Protein AF-K1U6W0-F1 (afdb_monomer)

Structure (mmCIF, N/CA/C/O backbone):
data_AF-K1U6W0-F1
#
_entry.id   AF-K1U6W0-F1
#
loop_
_atom_site.group_PDB
_atom_site.id
_atom_site.type_symbol
_atom_site.label_atom_id
_atom_site.label_alt_id
_atom_site.label_comp_id
_atom_site.label_asym_id
_atom_site.label_entity_id
_atom_site.label_seq_id
_atom_site.pdbx_PDB_ins_code
_atom_site.Cartn_x
_atom_site.Cartn_y
_atom_site.Cartn_z
_atom_site.occupancy
_atom_site.B_iso_or_equiv
_atom_site.auth_seq_id
_atom_site.auth_comp_id
_atom_site.auth_asym_id
_atom_site.auth_atom_id
_atom_site.pdbx_PDB_model_num
ATOM 1 N N . MET A 1 1 ? -50.911 30.539 88.520 1.00 50.88 1 MET A N 1
ATOM 2 C CA . MET A 1 1 ? -49.963 29.409 88.614 1.00 50.88 1 MET A CA 1
ATOM 3 C C . MET A 1 1 ? -50.332 28.354 87.576 1.00 50.88 1 MET A C 1
ATOM 5 O O . MET A 1 1 ? -50.967 27.383 87.944 1.00 50.88 1 MET A O 1
ATOM 9 N N . LEU A 1 2 ? -50.017 28.596 86.296 1.00 39.28 2 LEU A N 1
ATOM 10 C CA . LEU A 1 2 ? -49.644 27.580 85.294 1.00 39.28 2 LEU A CA 1
ATOM 11 C C . LEU A 1 2 ? -49.322 28.304 83.971 1.00 39.28 2 LEU A C 1
ATOM 13 O O . LEU A 1 2 ? -50.103 28.327 83.028 1.00 39.28 2 LEU A O 1
ATOM 17 N N . TRP A 1 3 ? -48.184 28.992 83.941 1.00 39.78 3 TRP A N 1
ATOM 18 C CA . TRP A 1 3 ? -47.529 29.369 82.692 1.00 39.78 3 TRP A CA 1
ATOM 19 C C . TRP A 1 3 ? -46.343 28.441 82.557 1.00 39.78 3 TRP A C 1
ATOM 21 O O . TRP A 1 3 ? -45.315 28.648 83.197 1.00 39.78 3 TRP A O 1
ATOM 31 N N . ALA A 1 4 ? -46.521 27.381 81.787 1.00 45.91 4 ALA A N 1
ATOM 32 C CA . ALA A 1 4 ? -45.408 26.579 81.347 1.00 45.91 4 ALA A CA 1
ATOM 33 C C . ALA A 1 4 ? -45.794 25.858 80.061 1.00 45.91 4 ALA A C 1
ATOM 35 O O . ALA A 1 4 ? -46.832 25.206 79.990 1.00 45.91 4 ALA A O 1
ATOM 36 N N . LEU A 1 5 ? -44.841 25.915 79.141 1.00 44.66 5 LEU A N 1
ATOM 37 C CA . LEU A 1 5 ? -44.617 24.994 78.041 1.00 44.66 5 LEU A CA 1
ATOM 38 C C . LEU A 1 5 ? -45.302 25.416 76.732 1.00 44.66 5 LEU A C 1
ATOM 40 O O . LEU A 1 5 ? -46.514 25.372 76.592 1.00 44.66 5 LEU A O 1
ATOM 44 N N . ILE A 1 6 ? -44.517 26.036 75.841 1.00 48.97 6 ILE A N 1
ATOM 45 C CA . ILE A 1 6 ? -43.723 25.338 74.798 1.00 48.97 6 ILE A CA 1
ATOM 46 C C . ILE A 1 6 ? -44.655 25.092 73.615 1.00 48.97 6 ILE A C 1
ATOM 48 O O . ILE A 1 6 ? -45.731 24.546 73.765 1.00 48.97 6 ILE A O 1
ATOM 52 N N . SER A 1 7 ? -44.321 25.412 72.385 1.00 47.09 7 SER A N 1
ATOM 53 C CA . SER A 1 7 ? -43.162 26.031 71.772 1.00 47.09 7 SER A CA 1
ATOM 54 C C . SER A 1 7 ? -43.664 26.391 70.385 1.00 47.09 7 SER A C 1
ATOM 56 O O . SER A 1 7 ? -44.559 25.728 69.855 1.00 47.09 7 SER A O 1
ATOM 58 N N . CYS A 1 8 ? -43.079 27.428 69.803 1.00 41.38 8 CYS A N 1
ATOM 59 C CA . CYS A 1 8 ? -43.140 27.667 68.375 1.00 41.38 8 CYS A CA 1
ATOM 60 C C . CYS A 1 8 ? -42.908 26.323 67.663 1.00 41.38 8 CYS A C 1
ATOM 62 O O . CYS A 1 8 ? -41.862 25.701 67.860 1.00 41.38 8 CYS A O 1
ATOM 64 N N . ALA A 1 9 ? -43.904 25.824 66.930 1.00 46.44 9 ALA A N 1
ATOM 65 C CA . ALA A 1 9 ? -43.669 24.749 65.986 1.00 46.44 9 ALA A CA 1
ATOM 66 C C . ALA A 1 9 ? -42.863 25.386 64.856 1.00 46.44 9 ALA A C 1
ATOM 68 O O . ALA A 1 9 ? -43.408 26.095 64.010 1.00 46.44 9 ALA A O 1
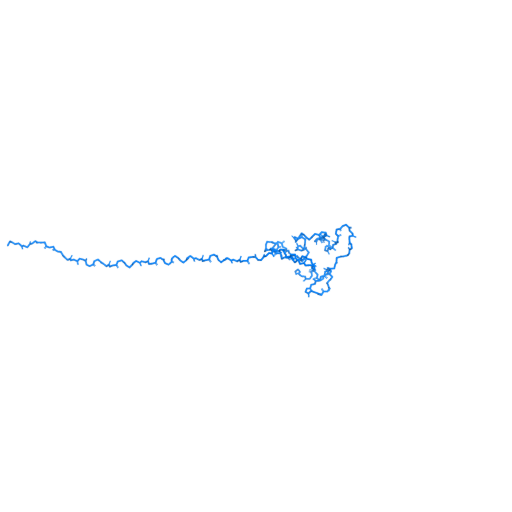ATOM 69 N N . GLU A 1 10 ? -41.547 25.214 64.919 1.00 42.22 10 GLU A N 1
ATOM 70 C CA . GLU A 1 10 ? -40.648 25.533 63.825 1.00 42.22 10 GLU A CA 1
ATOM 71 C C . GLU A 1 10 ? -41.126 24.742 62.607 1.00 42.22 10 GLU A C 1
ATOM 73 O O . GLU A 1 10 ? -41.033 23.515 62.552 1.00 42.22 10 GLU A O 1
ATOM 78 N N . ILE A 1 11 ? -41.701 25.456 61.641 1.00 46.88 11 ILE A N 1
ATOM 79 C CA . ILE A 1 11 ? -41.920 24.944 60.294 1.00 46.88 11 ILE A CA 1
ATOM 80 C C . ILE A 1 11 ? -40.518 24.721 59.727 1.00 46.88 11 ILE A C 1
ATOM 82 O O . ILE A 1 11 ? -39.894 25.631 59.184 1.00 46.88 11 ILE A O 1
ATOM 86 N N . SER A 1 12 ? -39.986 23.519 59.945 1.00 46.53 12 SER A N 1
ATOM 87 C CA . SER A 1 12 ? -38.762 23.061 59.309 1.00 46.53 12 SER A CA 1
ATOM 88 C C . SER A 1 12 ? -39.022 23.051 57.805 1.00 46.53 12 SER A C 1
ATOM 90 O O . SER A 1 12 ? -39.921 22.362 57.317 1.00 46.53 12 SER A O 1
ATOM 92 N N . ALA A 1 13 ? -38.303 23.917 57.093 1.00 44.44 13 ALA A N 1
ATOM 93 C CA . ALA A 1 13 ? -38.338 24.013 55.648 1.00 44.44 13 ALA A CA 1
ATOM 94 C C . ALA A 1 13 ? -38.145 22.617 55.040 1.00 44.44 13 ALA A C 1
ATOM 96 O O . ALA A 1 13 ? -37.191 21.919 55.375 1.00 44.44 13 ALA A O 1
ATOM 97 N N . GLN A 1 14 ? -39.059 22.208 54.157 1.00 50.25 14 GLN A N 1
ATOM 98 C CA . GLN A 1 14 ? -38.893 20.980 53.389 1.00 50.25 14 GLN A CA 1
ATOM 99 C C . GLN A 1 14 ? -37.614 21.106 52.563 1.00 50.25 14 GLN A C 1
ATOM 101 O O . GLN A 1 14 ? -37.499 21.970 51.692 1.00 50.25 14 GLN A O 1
ATOM 106 N N . GLU A 1 15 ? -36.646 20.254 52.883 1.00 51.31 15 GLU A N 1
ATOM 107 C CA . GLU A 1 15 ? -35.446 20.038 52.098 1.00 51.31 15 GLU A CA 1
ATOM 108 C C . GLU A 1 15 ? -35.876 19.668 50.675 1.00 51.31 15 GLU A C 1
ATOM 110 O O . GLU A 1 15 ? -36.452 18.608 50.425 1.00 51.31 15 GLU A O 1
ATOM 115 N N . ILE A 1 16 ? -35.648 20.587 49.737 1.00 55.72 16 ILE A N 1
ATOM 116 C CA . ILE A 1 16 ? -35.800 20.321 48.312 1.00 55.72 16 ILE A CA 1
ATOM 117 C C . ILE A 1 16 ? -34.784 19.227 48.002 1.00 55.72 16 ILE A C 1
ATOM 119 O O . ILE A 1 16 ? -33.584 19.499 47.945 1.00 55.72 16 ILE A O 1
ATOM 123 N N . GLN A 1 17 ? -35.262 17.991 47.833 1.00 50.00 17 GLN A N 1
ATOM 124 C CA . GLN A 1 17 ? -34.456 16.892 47.322 1.00 50.00 17 GLN A CA 1
ATOM 125 C C . GLN A 1 17 ? -33.841 17.357 46.008 1.00 50.00 17 GLN A C 1
ATOM 127 O O . GLN A 1 17 ? -34.513 17.481 4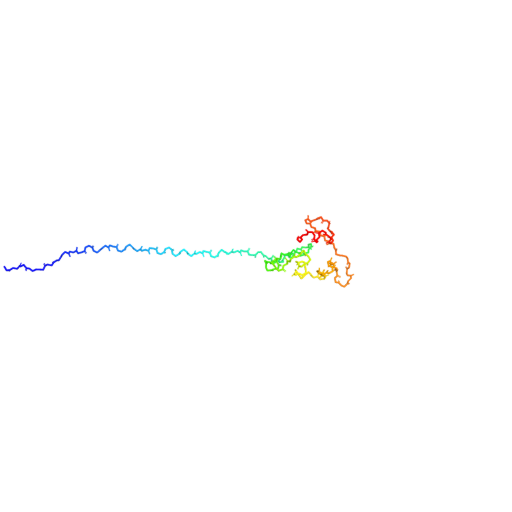4.981 1.00 50.00 17 GLN A O 1
ATOM 132 N N . LYS A 1 18 ? -32.550 17.676 46.065 1.00 50.97 18 LYS A N 1
ATOM 133 C CA . LYS A 1 18 ? -31.732 17.967 44.903 1.00 50.97 18 LYS A CA 1
ATOM 134 C C . LYS A 1 18 ? -31.682 16.670 44.110 1.00 50.97 18 LYS A C 1
ATOM 136 O O . LYS A 1 18 ? -30.873 15.799 44.410 1.00 50.97 18 LYS A O 1
ATOM 141 N N . VAL A 1 19 ? -32.589 16.530 43.145 1.00 54.09 19 VAL A N 1
ATOM 142 C CA . VAL A 1 19 ? -32.534 15.481 42.130 1.00 54.09 19 VAL A CA 1
ATOM 143 C C . VAL A 1 19 ? -31.147 15.597 41.513 1.00 54.09 19 VAL A C 1
ATOM 145 O O . VAL A 1 19 ? -30.850 16.570 40.813 1.00 54.09 19 VAL A O 1
ATOM 148 N N . SER A 1 20 ? -30.253 14.672 41.868 1.00 49.25 20 SER A N 1
ATOM 149 C CA . SER A 1 20 ? -28.985 14.545 41.179 1.00 49.25 20 SER A CA 1
ATOM 150 C C . SER A 1 20 ? -29.349 14.121 39.767 1.00 49.25 20 SER A C 1
ATOM 152 O O . SER A 1 20 ? -29.708 12.980 39.494 1.00 49.25 20 SER A O 1
ATOM 154 N N . ASN A 1 21 ? -29.327 15.084 38.848 1.00 56.34 21 ASN A N 1
ATOM 155 C CA . ASN A 1 21 ? -29.219 14.778 37.435 1.00 56.34 21 ASN A CA 1
ATOM 156 C C . ASN A 1 21 ? -27.804 14.245 37.225 1.00 56.34 21 ASN A C 1
ATOM 158 O O . ASN A 1 21 ? -26.934 14.951 36.706 1.00 56.34 21 ASN A O 1
ATOM 162 N N . ASP A 1 22 ? -27.579 13.010 37.674 1.00 58.12 22 ASP A N 1
ATOM 163 C CA . ASP A 1 22 ? -26.437 12.197 37.298 1.00 58.12 22 ASP A CA 1
ATOM 164 C C . ASP A 1 22 ? -26.614 11.935 35.810 1.00 58.12 22 ASP A C 1
ATOM 166 O O . ASP A 1 22 ? -27.226 10.970 35.357 1.00 58.12 22 ASP A O 1
ATOM 170 N N . SER A 1 23 ? -26.172 12.923 35.041 1.00 60.06 23 SER A N 1
ATOM 171 C CA . SER A 1 23 ? -26.172 12.907 33.596 1.00 60.06 23 SER A CA 1
ATOM 172 C C . SER A 1 23 ? -25.113 11.887 33.224 1.00 60.06 23 SER A C 1
ATOM 174 O O . SER A 1 23 ? -23.937 12.215 33.079 1.00 60.06 23 SER A O 1
ATOM 176 N N . ILE A 1 24 ? -25.515 10.620 33.170 1.00 63.06 24 ILE A N 1
ATOM 177 C CA . ILE A 1 24 ? -24.697 9.554 32.617 1.00 63.06 24 ILE A CA 1
ATOM 178 C C . ILE A 1 24 ? -24.490 9.959 31.163 1.00 63.06 24 ILE A C 1
ATOM 180 O O . ILE A 1 24 ? -25.402 9.854 30.343 1.00 63.06 24 ILE A O 1
ATOM 184 N N . ALA A 1 25 ? -23.312 10.501 30.856 1.00 61.22 25 ALA A N 1
ATOM 185 C CA . ALA A 1 25 ? -22.894 10.694 29.484 1.00 61.22 25 ALA A CA 1
ATOM 186 C C . ALA A 1 25 ? -22.912 9.304 28.850 1.00 61.22 25 ALA A C 1
ATOM 188 O O . ALA A 1 25 ? -22.072 8.463 29.171 1.00 61.22 25 ALA A O 1
ATOM 189 N N . LEU A 1 26 ? -23.928 9.033 28.026 1.00 63.34 26 LEU A N 1
ATOM 190 C CA . LEU A 1 26 ? -23.992 7.803 27.258 1.00 63.34 26 LEU A CA 1
ATOM 191 C C . LEU A 1 26 ? -22.712 7.762 26.438 1.00 63.34 26 LEU A C 1
ATOM 193 O O . LEU A 1 26 ? -22.481 8.608 25.576 1.00 63.34 26 LEU A O 1
ATOM 197 N N . GLN A 1 27 ? -21.848 6.819 26.792 1.00 56.44 27 GLN A N 1
ATOM 198 C CA . GLN A 1 27 ? -20.606 6.574 26.095 1.00 56.44 27 GLN A CA 1
ATOM 199 C C . GLN A 1 27 ? -21.016 6.077 24.715 1.00 56.44 27 GLN A C 1
ATOM 201 O O . GLN A 1 27 ? -21.442 4.935 24.557 1.00 56.44 27 GLN A O 1
ATOM 206 N N . GLU A 1 28 ? -21.036 7.005 23.763 1.00 58.59 28 GLU A N 1
ATOM 207 C CA . GLU A 1 28 ? -21.485 6.781 22.401 1.00 58.59 28 GLU A CA 1
ATOM 208 C C . GLU A 1 28 ? -20.868 5.482 21.878 1.00 58.59 28 GLU A C 1
ATOM 210 O O . GLU A 1 28 ? -19.644 5.322 21.822 1.00 58.59 28 GLU A O 1
ATOM 215 N N . VAL A 1 29 ? -21.720 4.514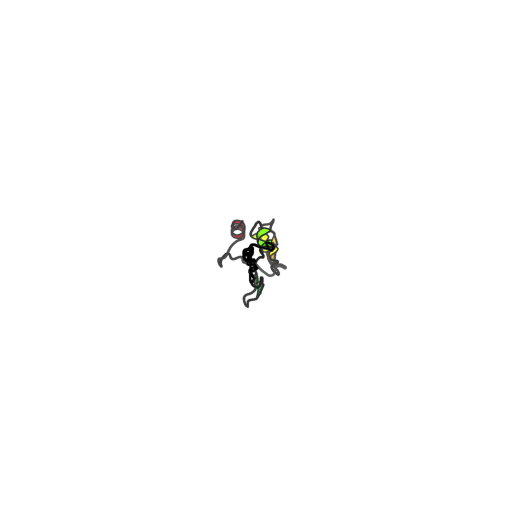 21.540 1.00 61.31 29 VAL A N 1
ATOM 216 C CA . VAL A 1 29 ? -21.265 3.267 20.934 1.00 61.31 29 VAL A CA 1
ATOM 217 C C . VAL A 1 29 ? -20.947 3.585 19.481 1.00 61.31 29 VAL A C 1
ATOM 219 O O . VAL A 1 29 ? -21.796 3.476 18.600 1.00 61.31 29 VAL A O 1
ATOM 222 N N . VAL A 1 30 ? -19.711 4.007 19.223 1.00 64.06 30 VAL A N 1
ATOM 223 C CA . VAL A 1 30 ? -19.207 4.138 17.855 1.00 64.06 30 VAL A CA 1
ATOM 224 C C . VAL A 1 30 ? -19.122 2.732 17.269 1.00 64.06 30 VAL A C 1
ATOM 226 O O . VAL A 1 30 ? -18.194 1.973 17.565 1.00 64.06 30 VAL A O 1
ATOM 229 N N . VAL A 1 31 ? -20.103 2.368 16.443 1.00 63.56 31 VAL A N 1
ATOM 230 C CA . VAL A 1 31 ? -20.101 1.107 15.697 1.00 63.56 31 VAL A CA 1
ATOM 231 C C . VAL A 1 31 ? -18.980 1.180 14.663 1.00 63.56 31 VAL A C 1
ATOM 233 O O . VAL A 1 31 ? -19.128 1.745 13.581 1.00 63.56 31 VAL A O 1
ATOM 236 N N . LYS A 1 32 ? -17.812 0.637 15.011 1.00 65.88 32 LYS A N 1
ATOM 237 C CA . LYS A 1 32 ? -16.686 0.526 14.082 1.00 65.88 32 LYS A CA 1
ATOM 238 C C . LYS A 1 32 ? -16.985 -0.608 13.106 1.00 65.88 32 LYS A C 1
ATOM 240 O O . LYS A 1 32 ? -17.098 -1.763 13.509 1.00 65.88 32 LYS A O 1
ATOM 245 N N . ALA A 1 33 ? -17.125 -0.270 11.826 1.00 66.81 33 ALA A N 1
ATOM 246 C CA . ALA A 1 33 ? -17.287 -1.249 10.758 1.00 66.81 33 ALA A CA 1
ATOM 247 C C . ALA A 1 33 ? -16.085 -2.212 10.678 1.00 66.81 33 ALA A C 1
ATOM 249 O O . ALA A 1 33 ? -14.997 -1.934 11.196 1.00 66.81 33 ALA A O 1
ATOM 250 N N . ALA A 1 34 ? -16.273 -3.344 9.991 1.00 71.38 34 ALA A N 1
ATOM 251 C CA . ALA A 1 34 ? -15.193 -4.286 9.731 1.00 71.38 34 ALA A CA 1
ATOM 252 C C . ALA A 1 34 ? -14.048 -3.590 8.979 1.00 71.38 34 ALA A C 1
ATOM 254 O O . ALA A 1 34 ? -14.222 -3.049 7.889 1.00 71.38 34 ALA A O 1
ATOM 255 N N . ARG A 1 35 ? -12.855 -3.624 9.573 1.00 82.00 35 ARG A N 1
ATOM 256 C CA . ARG A 1 35 ? -11.655 -2.972 9.033 1.00 82.00 35 ARG A CA 1
ATOM 257 C C . ARG A 1 35 ? -11.195 -3.570 7.705 1.00 82.00 35 ARG A C 1
ATOM 259 O O . ARG A 1 35 ? -10.594 -2.878 6.892 1.00 82.00 35 ARG A O 1
ATOM 266 N N . VAL A 1 36 ? -11.457 -4.857 7.507 1.00 87.50 36 VAL A N 1
ATOM 267 C CA . VAL A 1 36 ? -11.210 -5.568 6.257 1.00 87.50 36 VAL A CA 1
ATOM 268 C C . VAL A 1 36 ? -12.530 -6.172 5.811 1.00 87.50 36 VAL A C 1
ATOM 270 O O . VAL A 1 36 ? -13.129 -6.956 6.544 1.00 87.50 36 VAL A O 1
ATOM 273 N N . VAL A 1 37 ? -12.968 -5.810 4.612 1.00 89.81 37 VAL A N 1
ATOM 274 C CA . VAL A 1 37 ? -14.154 -6.367 3.964 1.00 89.81 37 VAL A CA 1
ATOM 275 C C . VAL A 1 37 ? -13.676 -7.181 2.771 1.00 89.81 37 VAL A C 1
ATOM 277 O O . VAL A 1 37 ? -13.089 -6.636 1.836 1.00 89.81 37 VAL A O 1
ATOM 280 N N . ASN A 1 38 ? -13.904 -8.491 2.812 1.00 90.12 38 ASN A N 1
ATOM 281 C CA . ASN A 1 38 ? -13.654 -9.357 1.666 1.00 90.12 38 ASN A CA 1
ATOM 282 C C . ASN A 1 38 ? -14.844 -9.236 0.708 1.00 90.12 38 ASN A C 1
ATOM 284 O O . ASN A 1 38 ? -15.989 -9.439 1.107 1.00 90.12 38 ASN A O 1
ATOM 288 N N . LYS A 1 39 ? -14.561 -8.875 -0.534 1.00 89.56 39 LYS A N 1
ATOM 289 C CA . LYS A 1 39 ? -15.483 -8.846 -1.667 1.00 89.56 39 LYS A CA 1
ATOM 290 C C . LYS A 1 39 ? -15.040 -9.896 -2.684 1.00 89.56 39 LYS A C 1
ATOM 292 O O . LYS A 1 39 ? -13.926 -10.409 -2.600 1.00 89.56 39 LYS A O 1
ATOM 297 N N . GLU A 1 40 ? -15.894 -10.182 -3.659 1.00 90.50 40 GLU A N 1
ATOM 298 C CA . GLU A 1 40 ? -15.546 -11.080 -4.769 1.00 90.50 40 GLU A CA 1
ATOM 299 C C . GLU A 1 40 ? -14.366 -10.526 -5.585 1.00 90.50 40 GLU A C 1
ATOM 301 O O . GLU A 1 40 ? -13.434 -11.259 -5.900 1.00 90.50 40 GLU A O 1
ATOM 306 N N . ASP A 1 41 ? -14.333 -9.204 -5.784 1.00 85.06 41 ASP A N 1
ATOM 307 C CA . ASP A 1 41 ? -13.263 -8.499 -6.506 1.00 85.06 41 ASP A CA 1
ATOM 308 C C . ASP A 1 41 ? -11.980 -8.270 -5.680 1.00 85.06 41 ASP A C 1
ATOM 310 O O . ASP A 1 41 ? -11.036 -7.635 -6.153 1.00 85.06 41 ASP A O 1
ATOM 314 N N . GLY A 1 42 ? -11.924 -8.737 -4.426 1.00 88.38 42 GLY A N 1
ATOM 315 C CA . GLY A 1 42 ? -10.742 -8.614 -3.568 1.00 88.38 42 GLY A CA 1
ATOM 316 C C . GLY A 1 42 ? -11.030 -8.062 -2.174 1.00 88.38 42 GLY A C 1
ATOM 31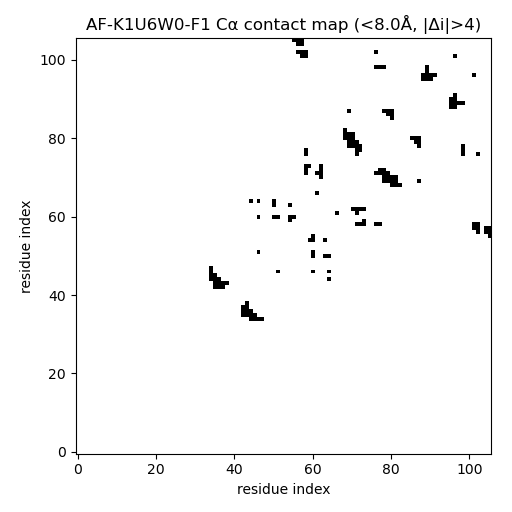7 O O . GLY A 1 42 ? -12.101 -8.254 -1.608 1.00 88.38 42 GLY A O 1
ATOM 318 N N . LYS A 1 43 ? -10.046 -7.395 -1.562 1.00 89.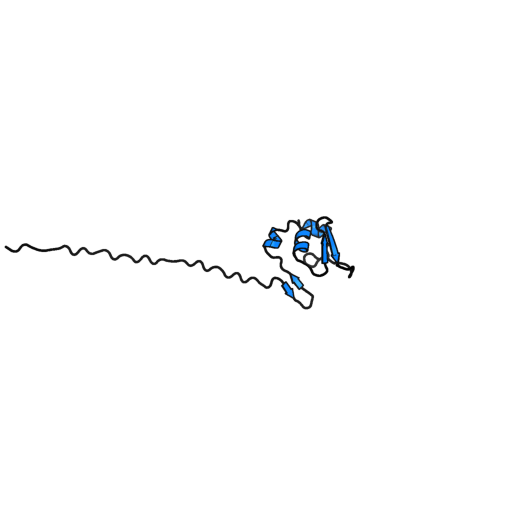88 43 LYS A N 1
ATOM 319 C CA . LYS A 1 43 ? -10.151 -6.900 -0.179 1.00 89.88 43 LYS A CA 1
ATOM 320 C C . LYS A 1 43 ? -10.239 -5.383 -0.140 1.00 89.88 43 LYS A C 1
ATOM 322 O O . LYS A 1 43 ? -9.363 -4.700 -0.660 1.00 89.88 43 LYS A O 1
ATOM 327 N N . LEU A 1 44 ? -11.244 -4.863 0.557 1.00 90.88 44 LEU A N 1
ATOM 328 C CA . LEU A 1 44 ? -11.282 -3.465 0.972 1.00 90.88 44 LEU A CA 1
ATOM 329 C C . LEU A 1 44 ? -10.722 -3.350 2.381 1.00 90.88 44 LEU A C 1
ATOM 331 O O . LEU A 1 44 ? -11.244 -3.963 3.311 1.00 90.88 44 LEU A O 1
ATOM 335 N N . ILE A 1 45 ? -9.653 -2.576 2.527 1.00 90.44 45 ILE A N 1
ATOM 336 C CA . ILE A 1 45 ? -8.942 -2.408 3.791 1.00 90.44 45 ILE A CA 1
ATOM 337 C C . ILE A 1 45 ? -9.038 -0.946 4.202 1.00 90.44 45 ILE A C 1
ATOM 339 O O . ILE A 1 45 ? -8.570 -0.058 3.493 1.00 90.44 45 ILE A O 1
ATOM 343 N N . PHE A 1 46 ? -9.607 -0.708 5.376 1.00 91.19 46 PHE A N 1
ATOM 344 C CA . PHE A 1 46 ? -9.665 0.607 5.991 1.00 91.19 46 PHE A CA 1
ATOM 345 C C . PHE A 1 46 ? -8.502 0.756 6.985 1.00 91.19 46 PHE A C 1
ATOM 347 O O . PHE A 1 46 ? -8.338 -0.081 7.883 1.00 91.19 46 PHE A O 1
ATOM 354 N N . PRO A 1 47 ? -7.660 1.796 6.865 1.00 90.94 47 PRO A N 1
ATOM 355 C CA . PRO A 1 47 ? -6.611 2.041 7.842 1.00 90.94 47 PRO A CA 1
ATOM 356 C C . PRO A 1 47 ? -7.213 2.412 9.202 1.00 90.94 47 PRO A C 1
ATOM 358 O O . PRO A 1 47 ? -8.182 3.164 9.293 1.00 90.94 47 PRO A O 1
ATOM 361 N N . SER A 1 48 ? -6.609 1.910 10.279 1.00 91.00 48 SER A N 1
AT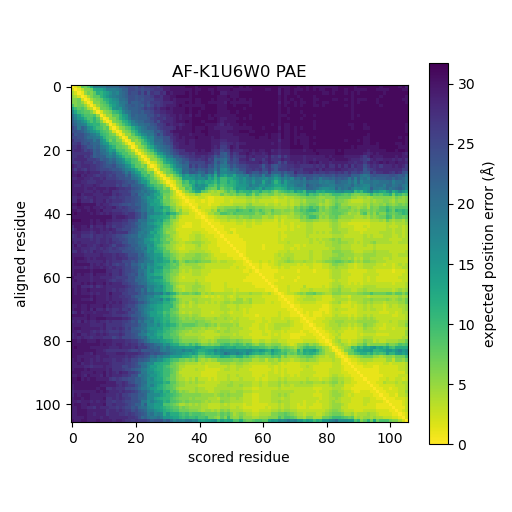OM 362 C CA . SER A 1 48 ? -6.956 2.353 11.638 1.00 91.00 48 SER A CA 1
ATOM 363 C C . SER A 1 48 ? -6.456 3.772 11.910 1.00 91.00 48 SER A C 1
ATOM 365 O O . SER A 1 48 ? -5.494 4.220 11.285 1.00 91.00 48 SER A O 1
ATOM 367 N N . ASP A 1 49 ? -7.029 4.446 12.905 1.00 90.56 49 ASP A N 1
ATOM 368 C CA . ASP A 1 49 ? -6.585 5.788 13.305 1.00 90.56 49 ASP A CA 1
ATOM 369 C C . ASP A 1 49 ? -5.106 5.830 13.693 1.00 90.56 49 ASP A C 1
ATOM 371 O O . ASP A 1 49 ? -4.385 6.718 13.254 1.00 90.56 49 ASP A O 1
ATOM 375 N N . ILE A 1 50 ? -4.621 4.810 14.407 1.00 90.81 50 ILE A N 1
ATOM 376 C CA . ILE A 1 50 ? -3.204 4.696 14.780 1.00 90.81 50 ILE A CA 1
ATOM 377 C C . ILE A 1 50 ? -2.312 4.571 13.538 1.00 90.81 50 ILE A C 1
ATOM 379 O O . ILE A 1 50 ? -1.235 5.155 13.496 1.00 90.81 50 ILE A O 1
ATOM 383 N N . GLN A 1 51 ? -2.739 3.826 12.514 1.00 91.75 51 GLN A N 1
ATOM 384 C CA . GLN A 1 51 ? -1.974 3.733 11.266 1.00 91.75 51 GLN A CA 1
ATOM 385 C C . GLN A 1 51 ? -1.948 5.062 10.522 1.00 91.75 51 GLN A C 1
ATOM 387 O O . GLN A 1 51 ? -0.880 5.443 10.066 1.00 91.75 51 GLN A O 1
ATOM 392 N N . LYS A 1 52 ? -3.085 5.767 10.443 1.00 91.12 52 LYS A N 1
ATOM 393 C CA . LYS A 1 52 ? -3.151 7.100 9.830 1.00 91.12 52 LYS A CA 1
ATOM 394 C C . LYS A 1 52 ? -2.220 8.078 10.551 1.00 91.12 52 LYS A C 1
ATOM 396 O O . LYS A 1 52 ? -1.413 8.723 9.908 1.00 91.12 52 LYS A O 1
ATOM 401 N N . GLN A 1 53 ? -2.271 8.124 11.883 1.00 91.56 53 GLN A N 1
ATOM 402 C CA . GLN A 1 53 ? -1.439 9.020 12.697 1.00 91.56 53 GLN A CA 1
ATOM 403 C C . GLN A 1 53 ? 0.056 8.699 12.621 1.00 91.56 53 GLN A C 1
ATOM 405 O O . GLN A 1 53 ? 0.888 9.591 12.739 1.00 91.56 53 GLN A O 1
ATOM 410 N N . ARG A 1 54 ? 0.413 7.420 12.462 1.00 91.50 54 ARG A N 1
ATOM 411 C CA . ARG A 1 54 ? 1.813 6.986 12.348 1.00 91.50 54 ARG A CA 1
ATOM 412 C C . ARG A 1 54 ? 2.331 7.022 10.915 1.00 91.50 54 ARG A C 1
ATOM 414 O O . ARG A 1 54 ? 3.467 6.608 10.685 1.00 91.50 54 ARG A O 1
ATOM 421 N N . SER A 1 55 ? 1.509 7.427 9.957 1.00 92.31 55 SER A N 1
ATOM 422 C CA . SER A 1 55 ? 1.877 7.527 8.554 1.00 92.31 55 SER A CA 1
ATOM 423 C C . SER A 1 55 ? 2.077 8.974 8.157 1.00 92.31 55 SER A C 1
ATOM 425 O O . SER A 1 55 ? 1.144 9.763 8.206 1.00 92.31 55 SER A O 1
ATOM 427 N N . PHE A 1 56 ? 3.307 9.285 7.761 1.00 89.75 56 PHE A N 1
ATOM 428 C CA . PHE A 1 56 ? 3.723 10.611 7.307 1.00 89.75 56 PHE A CA 1
ATOM 429 C C . PHE A 1 56 ? 3.697 10.742 5.784 1.00 89.75 56 PHE A C 1
ATOM 431 O O . PHE A 1 56 ? 3.832 11.842 5.275 1.00 89.75 56 PHE A O 1
ATOM 438 N N . SER A 1 57 ? 3.546 9.617 5.081 1.00 90.75 57 SER A N 1
ATOM 439 C CA . SER A 1 57 ? 3.477 9.557 3.624 1.00 90.75 57 SER A CA 1
ATOM 440 C C . SER A 1 57 ? 2.503 8.499 3.111 1.00 90.75 57 SER A C 1
ATOM 442 O 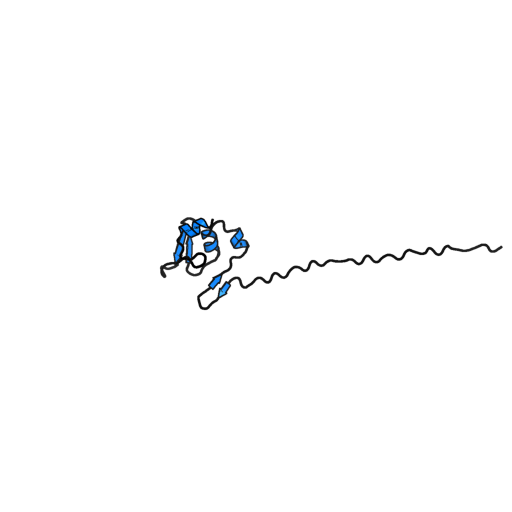O . SER A 1 57 ? 2.187 7.531 3.826 1.00 90.75 57 SER A O 1
ATOM 444 N N . GLY A 1 58 ? 2.094 8.615 1.846 1.00 89.50 58 GLY A N 1
ATOM 445 C CA . GLY A 1 58 ? 1.307 7.597 1.143 1.00 89.50 58 GLY A CA 1
ATOM 446 C C . GLY A 1 58 ? 1.979 6.218 1.174 1.00 89.50 58 GLY A C 1
ATOM 447 O O . GLY A 1 58 ? 1.341 5.212 1.500 1.00 89.50 58 GLY A O 1
ATOM 448 N N . PHE A 1 59 ? 3.297 6.166 0.955 1.00 92.62 59 PHE A N 1
ATOM 449 C CA . PHE A 1 59 ? 4.084 4.929 1.037 1.00 92.62 59 PHE A CA 1
ATOM 450 C C . PHE A 1 59 ? 4.106 4.350 2.453 1.00 92.62 59 PHE A C 1
ATOM 452 O O . PHE A 1 59 ? 3.869 3.154 2.639 1.00 92.62 59 PHE A O 1
ATOM 459 N N . SER A 1 60 ? 4.296 5.195 3.468 1.00 92.38 60 SER A N 1
ATOM 460 C CA . SER A 1 60 ? 4.302 4.760 4.867 1.00 92.38 60 SER A CA 1
ATOM 461 C C . SER A 1 60 ? 2.957 4.172 5.300 1.00 92.38 60 SER A C 1
ATOM 463 O O . SER A 1 60 ? 2.906 3.293 6.162 1.00 92.38 60 SER A O 1
ATOM 465 N N . LEU A 1 61 ? 1.844 4.662 4.740 1.00 92.62 61 LEU A N 1
ATOM 466 C CA . LEU A 1 61 ? 0.506 4.131 4.987 1.00 92.62 61 LEU A CA 1
ATOM 467 C C . LEU A 1 61 ? 0.332 2.768 4.336 1.00 92.62 61 LEU A C 1
ATOM 469 O O . LEU A 1 61 ? -0.049 1.821 5.027 1.00 92.62 61 LEU A O 1
ATOM 473 N N . LEU A 1 62 ? 0.666 2.647 3.052 1.00 91.88 62 LEU A N 1
ATOM 474 C CA . LEU A 1 62 ? 0.579 1.381 2.325 1.00 91.88 62 LEU A CA 1
ATOM 475 C C . LEU A 1 62 ? 1.456 0.297 2.969 1.00 91.88 62 LEU A C 1
ATOM 477 O O . LEU A 1 62 ? 0.996 -0.832 3.142 1.00 91.88 62 LEU A O 1
ATOM 481 N N . GLY A 1 63 ? 2.661 0.647 3.428 1.00 91.44 63 GLY A N 1
ATOM 482 C CA . GLY A 1 63 ? 3.539 -0.269 4.161 1.00 91.44 63 GLY A CA 1
ATOM 483 C C . GLY A 1 63 ? 2.942 -0.755 5.488 1.00 91.44 63 GLY A C 1
ATOM 484 O O . GLY A 1 63 ? 3.094 -1.920 5.854 1.00 91.44 63 GLY A O 1
ATOM 485 N N . LYS A 1 64 ? 2.183 0.093 6.195 1.00 91.88 64 LYS A N 1
ATOM 486 C CA . LYS A 1 64 ? 1.525 -0.276 7.463 1.00 91.88 64 LYS A CA 1
ATOM 487 C C . LYS A 1 64 ? 0.249 -1.092 7.284 1.00 91.88 64 LYS A C 1
ATOM 489 O O . LYS A 1 64 ? -0.194 -1.712 8.252 1.00 91.88 64 LYS A O 1
ATOM 494 N N . LEU A 1 65 ? -0.361 -1.088 6.098 1.00 89.62 65 LEU A N 1
ATOM 495 C CA . LEU A 1 65 ? -1.598 -1.822 5.809 1.00 89.62 65 LEU A CA 1
ATOM 496 C C . LEU A 1 65 ? -1.397 -3.341 5.656 1.00 89.62 65 LEU A C 1
ATOM 498 O O . LEU A 1 65 ? -2.394 -4.053 5.568 1.00 89.62 65 LEU A O 1
ATOM 502 N N . ALA A 1 66 ? -0.148 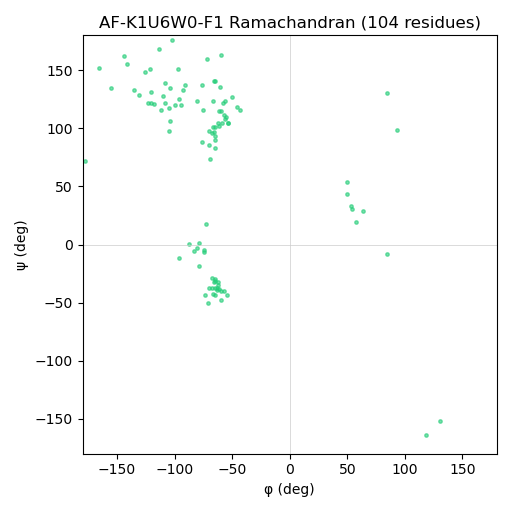-3.830 5.694 1.00 80.94 66 ALA A N 1
ATOM 503 C CA . ALA A 1 66 ? 0.204 -5.253 5.612 1.00 80.94 66 ALA A CA 1
ATOM 504 C C . ALA A 1 66 ? -0.480 -5.955 4.425 1.00 80.94 66 ALA A C 1
ATOM 506 O O . ALA A 1 66 ? -1.187 -6.954 4.574 1.00 80.94 66 ALA A O 1
ATOM 507 N N . LEU A 1 67 ? -0.294 -5.384 3.234 1.00 89.69 67 LEU A N 1
ATOM 508 C CA . LEU A 1 67 ? -0.882 -5.886 1.998 1.00 89.69 67 LEU A CA 1
ATOM 509 C C . LEU A 1 67 ? -0.272 -7.256 1.631 1.00 89.69 67 LEU A C 1
ATOM 511 O O . LEU A 1 67 ? 0.949 -7.365 1.489 1.00 89.69 67 LEU A O 1
ATOM 515 N N . PRO A 1 68 ? -1.082 -8.319 1.466 1.00 86.88 68 PRO A N 1
ATOM 516 C CA . PRO A 1 68 ? -0.571 -9.632 1.090 1.00 86.88 68 PRO A CA 1
ATOM 517 C C . PRO A 1 68 ? 0.133 -9.590 -0.265 1.00 86.88 68 PRO A C 1
ATOM 519 O O . PRO A 1 68 ? -0.393 -9.028 -1.220 1.00 86.88 68 PRO A O 1
ATOM 522 N N . HIS A 1 69 ? 1.298 -10.230 -0.351 1.00 88.75 69 HIS A N 1
ATOM 523 C CA . HIS A 1 69 ? 2.095 -10.330 -1.580 1.00 88.75 69 HIS A CA 1
ATOM 524 C C . HIS A 1 69 ? 2.493 -8.987 -2.216 1.00 88.75 69 HIS A C 1
ATOM 526 O O . HIS A 1 69 ? 2.869 -8.966 -3.385 1.00 88.75 69 HIS A O 1
ATOM 532 N N . ILE A 1 70 ? 2.453 -7.885 -1.465 1.00 91.81 70 ILE A N 1
ATOM 533 C CA . ILE A 1 70 ? 2.940 -6.579 -1.907 1.00 91.81 70 ILE A CA 1
ATOM 534 C C . ILE A 1 70 ? 4.038 -6.129 -0.947 1.00 91.81 70 ILE A C 1
ATOM 536 O O . ILE A 1 70 ? 3.872 -6.168 0.273 1.00 91.81 70 ILE A O 1
ATOM 540 N N . ARG A 1 71 ? 5.164 -5.692 -1.506 1.00 91.19 71 ARG A N 1
ATOM 541 C CA . ARG A 1 71 ? 6.250 -5.031 -0.784 1.00 91.19 71 ARG A CA 1
ATOM 542 C C . ARG A 1 71 ? 6.205 -3.544 -1.074 1.00 91.19 71 ARG A C 1
ATOM 544 O O . ARG A 1 71 ? 6.066 -3.133 -2.224 1.00 91.19 71 ARG A O 1
ATOM 551 N N . VAL A 1 72 ? 6.348 -2.757 -0.017 1.00 92.25 72 VAL A N 1
ATOM 552 C CA . VAL A 1 72 ? 6.447 -1.302 -0.087 1.00 92.25 72 VAL A CA 1
ATOM 553 C C . VAL A 1 72 ? 7.785 -0.912 0.517 1.00 92.25 72 VAL A C 1
ATOM 555 O O . VAL A 1 72 ? 8.057 -1.249 1.669 1.00 92.25 72 VAL A O 1
ATOM 558 N N . ASP A 1 73 ? 8.611 -0.232 -0.267 1.00 91.12 73 ASP A N 1
ATOM 559 C CA . ASP A 1 73 ? 9.832 0.413 0.196 1.00 91.12 73 ASP A CA 1
ATOM 560 C C . ASP A 1 73 ? 9.567 1.916 0.292 1.00 91.12 73 ASP A C 1
ATOM 562 O O . ASP A 1 73 ? 9.436 2.610 -0.717 1.00 91.12 73 ASP A O 1
ATOM 566 N N . GLU A 1 74 ? 9.441 2.406 1.523 1.00 89.50 74 GLU A N 1
ATOM 567 C CA . GLU A 1 74 ? 9.180 3.817 1.801 1.00 89.50 74 GLU A CA 1
ATOM 568 C C . GLU A 1 74 ? 10.390 4.698 1.468 1.00 89.50 74 GLU A C 1
ATOM 570 O O . GLU A 1 74 ? 10.220 5.790 0.927 1.00 89.50 74 GLU A O 1
ATOM 575 N N . ALA A 1 75 ? 11.610 4.216 1.728 1.00 89.56 75 ALA A N 1
ATOM 576 C CA . ALA A 1 75 ? 12.831 4.975 1.474 1.00 89.56 75 ALA A CA 1
ATOM 577 C C . ALA A 1 75 ? 13.130 5.051 -0.029 1.00 89.56 75 ALA A C 1
ATOM 579 O O . ALA A 1 75 ? 13.442 6.122 -0.550 1.00 89.56 75 ALA A O 1
ATOM 580 N N . GLY A 1 76 ? 12.980 3.926 -0.730 1.00 90.56 76 GLY A N 1
ATOM 581 C CA . GLY A 1 76 ? 13.127 3.839 -2.183 1.00 90.56 76 GLY A CA 1
ATOM 582 C C . GLY A 1 76 ? 11.903 4.302 -2.977 1.00 90.56 76 GLY A C 1
ATOM 583 O O . GLY A 1 76 ? 11.960 4.302 -4.205 1.00 90.56 76 GLY A O 1
ATOM 584 N N . ARG A 1 77 ? 10.801 4.681 -2.307 1.00 90.75 77 ARG A N 1
ATOM 585 C CA . ARG A 1 77 ? 9.521 5.101 -2.917 1.00 90.75 77 ARG A CA 1
ATOM 586 C C . ARG A 1 77 ? 9.019 4.129 -3.983 1.00 90.75 77 ARG A C 1
ATOM 588 O O . ARG A 1 77 ? 8.568 4.531 -5.056 1.00 90.75 77 ARG A O 1
ATOM 595 N N . SER A 1 78 ? 9.112 2.836 -3.693 1.00 90.56 78 SER A N 1
ATOM 596 C CA . SER A 1 78 ? 8.753 1.786 -4.641 1.00 90.56 78 SER A CA 1
ATOM 597 C C . SER A 1 78 ? 7.732 0.822 -4.055 1.00 90.56 78 SER A C 1
ATOM 599 O O . SER A 1 78 ? 7.670 0.577 -2.848 1.00 90.56 78 SER A O 1
ATOM 601 N N . ILE A 1 79 ? 6.890 0.286 -4.934 1.00 91.62 79 ILE A N 1
ATOM 602 C CA . ILE A 1 79 ? 5.883 -0.718 -4.602 1.00 91.62 79 ILE A CA 1
ATOM 603 C C . ILE A 1 79 ? 6.031 -1.843 -5.618 1.00 91.62 79 ILE A C 1
ATOM 605 O O . ILE A 1 79 ? 6.062 -1.596 -6.822 1.00 91.62 79 ILE A O 1
ATOM 609 N N . SER A 1 80 ? 6.146 -3.075 -5.134 1.00 91.69 80 SER A N 1
ATOM 610 C CA . SER A 1 80 ? 6.381 -4.251 -5.972 1.00 91.69 80 SER A CA 1
ATOM 611 C C . SER A 1 80 ? 5.591 -5.456 -5.480 1.00 91.69 80 SER A C 1
ATOM 613 O O . SER A 1 80 ? 5.227 -5.553 -4.307 1.00 91.69 80 SER A O 1
ATOM 615 N N . ALA A 1 81 ? 5.318 -6.393 -6.386 1.00 92.00 81 ALA A N 1
ATOM 616 C CA . ALA A 1 81 ? 4.751 -7.676 -6.012 1.00 92.00 81 ALA A CA 1
ATOM 617 C C . ALA A 1 81 ? 5.841 -8.555 -5.385 1.00 92.00 81 ALA A C 1
ATOM 619 O O . ALA A 1 81 ? 6.968 -8.650 -5.879 1.00 92.00 81 ALA A O 1
ATOM 620 N N . THR A 1 82 ? 5.499 -9.238 -4.302 1.00 87.31 82 THR A N 1
ATOM 621 C CA . THR A 1 82 ? 6.342 -10.285 -3.732 1.00 87.31 82 THR A CA 1
ATOM 622 C C . THR A 1 82 ? 6.456 -11.443 -4.730 1.00 87.31 82 THR A C 1
ATOM 624 O O . THR A 1 82 ? 5.479 -11.817 -5.378 1.00 87.31 82 THR A O 1
ATOM 627 N N . ASP A 1 83 ? 7.653 -12.023 -4.831 1.00 82.44 83 ASP A N 1
ATOM 628 C CA . ASP A 1 83 ? 7.960 -13.215 -5.636 1.00 82.44 83 ASP A CA 1
ATOM 629 C C . ASP A 1 83 ? 7.774 -13.051 -7.158 1.00 82.44 83 ASP A C 1
ATOM 631 O O . ASP A 1 83 ? 7.480 -14.025 -7.846 1.00 82.44 83 ASP A O 1
ATOM 635 N N . ASN A 1 84 ? 7.946 -11.835 -7.699 1.00 71.38 84 ASN A N 1
ATOM 636 C CA . ASN A 1 84 ? 7.848 -11.542 -9.141 1.00 71.38 84 ASN A CA 1
ATOM 637 C C . ASN A 1 84 ? 6.523 -11.999 -9.784 1.00 71.38 84 ASN A C 1
ATOM 639 O O . ASN A 1 84 ? 6.477 -12.327 -10.967 1.00 71.38 84 ASN A O 1
ATOM 643 N N . LYS A 1 85 ? 5.425 -12.009 -9.019 1.00 80.19 85 LYS A N 1
ATOM 644 C CA . LYS A 1 85 ? 4.099 -12.474 -9.473 1.00 80.19 85 LYS A CA 1
ATOM 645 C C . LYS A 1 85 ? 3.384 -11.522 -10.446 1.00 80.19 85 LYS A C 1
ATOM 647 O O . LYS A 1 85 ? 2.175 -11.632 -10.625 1.00 80.19 85 LYS A O 1
ATOM 652 N N . GLY A 1 86 ? 4.114 -10.599 -11.064 1.00 86.56 86 GLY A N 1
ATOM 653 C CA . GLY A 1 86 ? 3.595 -9.595 -11.985 1.00 86.56 86 GLY A CA 1
ATOM 654 C C . GLY A 1 86 ? 3.813 -8.169 -11.493 1.00 86.56 86 GLY A C 1
ATOM 655 O O . GLY A 1 86 ? 4.625 -7.908 -10.604 1.00 86.56 86 GLY A O 1
ATOM 656 N N . GLU A 1 87 ? 3.078 -7.248 -12.104 1.00 88.06 87 GLU A N 1
ATOM 657 C CA . GLU A 1 87 ? 3.165 -5.817 -11.832 1.00 88.06 87 GLU A CA 1
ATOM 658 C C . GLU A 1 87 ? 2.078 -5.362 -10.856 1.00 88.06 87 GLU A C 1
ATOM 660 O O . GLU A 1 87 ? 0.979 -5.920 -10.802 1.00 88.06 87 GLU A O 1
ATOM 665 N N . VAL A 1 88 ? 2.380 -4.317 -10.085 1.00 90.88 88 VAL A N 1
ATOM 666 C CA . VAL A 1 88 ? 1.412 -3.680 -9.191 1.00 90.88 88 VAL A CA 1
ATOM 667 C C . VAL A 1 88 ? 0.873 -2.429 -9.867 1.00 90.88 88 VAL A C 1
ATOM 669 O O . VAL A 1 88 ? 1.622 -1.496 -10.147 1.00 90.88 88 VAL A O 1
ATOM 672 N N . GLN A 1 89 ? -0.439 -2.391 -10.086 1.00 92.56 89 GLN A N 1
ATOM 673 C CA . GLN A 1 89 ? -1.123 -1.192 -10.551 1.00 92.56 89 GLN A CA 1
ATOM 674 C C . GLN A 1 89 ? -1.655 -0.390 -9.364 1.00 92.56 89 GLN A C 1
ATOM 676 O O . GLN A 1 89 ? -2.319 -0.934 -8.481 1.00 92.56 89 GLN A O 1
ATOM 681 N N . ILE A 1 90 ? -1.416 0.919 -9.378 1.00 92.19 90 ILE A N 1
ATOM 682 C CA . ILE A 1 90 ? -1.924 1.844 -8.366 1.00 92.19 90 ILE A CA 1
ATOM 683 C C . ILE A 1 90 ? -3.018 2.694 -8.997 1.00 92.19 90 ILE A C 1
ATOM 685 O O . ILE A 1 90 ? -2.919 3.111 -10.153 1.00 92.19 90 ILE A O 1
ATOM 689 N N . ARG A 1 91 ? -4.092 2.930 -8.244 1.00 93.94 91 ARG A N 1
ATOM 690 C CA . ARG A 1 91 ? -5.170 3.824 -8.655 1.00 93.94 91 ARG A CA 1
ATOM 691 C C . ARG A 1 91 ? -5.568 4.730 -7.505 1.00 93.94 91 ARG A C 1
ATOM 693 O O . ARG A 1 91 ? -5.795 4.248 -6.398 1.00 93.94 91 ARG A O 1
ATOM 700 N N . ILE A 1 92 ? -5.702 6.020 -7.782 1.00 92.62 92 ILE A N 1
ATOM 701 C CA . ILE A 1 92 ? -6.210 7.010 -6.831 1.00 92.62 92 ILE A CA 1
ATOM 702 C C . ILE A 1 92 ? -7.597 7.406 -7.321 1.00 92.62 92 ILE A C 1
ATOM 704 O O . ILE A 1 92 ? -7.764 7.811 -8.469 1.00 92.62 92 ILE A O 1
ATOM 708 N N . ASN A 1 93 ? -8.613 7.218 -6.477 1.00 92.06 93 ASN A N 1
ATOM 709 C CA . ASN A 1 93 ? -10.016 7.475 -6.830 1.00 92.06 93 ASN A CA 1
ATOM 710 C C . ASN A 1 93 ? -10.468 6.763 -8.126 1.00 92.06 93 ASN A C 1
ATOM 712 O O . ASN A 1 93 ? -11.285 7.278 -8.880 1.00 92.06 93 ASN A O 1
ATOM 716 N N . GLY A 1 94 ? -9.915 5.576 -8.400 1.00 91.50 94 GLY A N 1
ATOM 717 C CA . GLY A 1 94 ? -10.222 4.781 -9.595 1.00 91.50 94 GLY A CA 1
ATOM 718 C C . GLY A 1 94 ? -9.423 5.142 -10.853 1.00 91.50 94 GLY A C 1
ATOM 719 O O . GLY A 1 94 ? -9.473 4.382 -11.819 1.00 91.50 94 GLY A O 1
ATOM 720 N N . ILE A 1 95 ? -8.641 6.224 -10.842 1.00 94.94 95 ILE A N 1
ATOM 721 C CA . ILE A 1 95 ? -7.801 6.656 -11.969 1.00 94.94 95 ILE A CA 1
ATOM 722 C C . ILE A 1 95 ? -6.410 6.035 -11.835 1.00 94.94 95 ILE A C 1
ATOM 724 O O . ILE A 1 95 ? -5.867 5.991 -10.732 1.00 94.94 95 ILE A O 1
ATOM 728 N N . LEU A 1 96 ? -5.839 5.549 -12.945 1.00 94.88 96 LEU A N 1
ATOM 729 C CA . LEU A 1 96 ? -4.470 5.027 -12.982 1.00 94.88 96 LEU A CA 1
ATOM 730 C C . LEU A 1 96 ? -3.484 6.085 -12.481 1.00 94.88 96 LEU A C 1
ATOM 732 O O . LEU A 1 96 ? -3.433 7.182 -13.027 1.00 94.88 96 LEU A O 1
ATOM 736 N N . ALA A 1 97 ? -2.713 5.719 -11.462 1.00 93.25 97 ALA A N 1
ATOM 737 C CA . ALA A 1 97 ? -1.735 6.575 -10.815 1.00 93.25 97 ALA A CA 1
ATOM 738 C C . ALA A 1 97 ? -0.339 5.954 -10.906 1.00 93.25 97 ALA A C 1
ATOM 740 O O . ALA A 1 97 ? -0.180 4.728 -10.945 1.00 93.25 97 ALA A O 1
ATOM 741 N N . ASN A 1 98 ? 0.674 6.808 -10.925 1.00 93.06 98 ASN A N 1
ATOM 742 C CA . ASN A 1 98 ? 2.078 6.424 -10.873 1.00 93.06 98 ASN A CA 1
ATOM 743 C C . ASN A 1 98 ? 2.655 6.642 -9.454 1.00 93.06 98 ASN A C 1
ATOM 745 O O . ASN A 1 98 ? 1.986 7.142 -8.550 1.00 93.06 98 ASN A O 1
ATOM 749 N N . MET A 1 99 ? 3.917 6.258 -9.241 1.00 91.38 99 MET A N 1
ATOM 750 C CA . MET A 1 99 ? 4.585 6.402 -7.936 1.00 91.38 99 MET A CA 1
ATOM 751 C C . MET A 1 99 ? 4.767 7.870 -7.509 1.00 91.38 99 MET A C 1
ATOM 753 O O . MET A 1 99 ? 4.723 8.170 -6.319 1.00 91.38 99 MET A O 1
ATOM 757 N N . HIS A 1 100 ? 4.940 8.786 -8.462 1.00 91.00 100 HIS A N 1
ATOM 758 C CA . HIS A 1 100 ? 5.044 10.220 -8.194 1.00 91.00 100 HIS A CA 1
ATOM 759 C C . HIS A 1 100 ? 3.711 10.793 -7.691 1.00 91.00 100 HIS A C 1
ATOM 761 O O . HIS A 1 100 ? 3.706 11.593 -6.761 1.00 91.00 100 HIS A O 1
ATOM 767 N N . ASP A 1 101 ? 2.580 10.328 -8.223 1.00 90.62 101 ASP A N 1
ATOM 768 C CA . ASP A 1 101 ? 1.254 10.739 -7.749 1.00 90.62 101 ASP A CA 1
ATOM 769 C C . ASP A 1 101 ? 1.028 10.309 -6.292 1.00 90.62 101 ASP A C 1
ATOM 771 O O . ASP A 1 101 ? 0.456 11.058 -5.508 1.00 90.62 101 ASP A O 1
ATOM 775 N N . VAL A 1 102 ? 1.525 9.128 -5.901 1.00 89.62 102 VAL A N 1
ATOM 776 C CA . VAL A 1 102 ? 1.482 8.662 -4.502 1.00 89.62 102 VAL A CA 1
ATOM 777 C C . VAL A 1 102 ? 2.329 9.550 -3.594 1.00 89.62 102 VAL A C 1
ATOM 779 O O . VAL A 1 102 ? 1.927 9.821 -2.469 1.00 89.62 102 VAL A O 1
ATOM 782 N N . GLN A 1 103 ? 3.477 10.023 -4.078 1.00 88.19 103 GLN A N 1
ATOM 783 C CA . GLN A 1 103 ? 4.345 10.936 -3.334 1.00 88.19 103 GLN A CA 1
ATOM 784 C C . GLN A 1 103 ? 3.712 12.323 -3.139 1.00 88.19 103 GLN A C 1
ATOM 786 O O . GLN A 1 103 ? 4.013 13.004 -2.167 1.00 88.19 103 GLN A O 1
ATOM 791 N N . MET A 1 104 ? 2.845 12.757 -4.054 1.00 87.75 104 MET A N 1
ATOM 792 C CA . MET A 1 104 ? 2.127 14.033 -3.942 1.00 87.75 104 MET A CA 1
ATOM 793 C C . MET A 1 104 ? 0.995 14.009 -2.905 1.00 87.75 104 MET A C 1
ATOM 795 O O . MET A 1 104 ? 0.390 15.048 -2.660 1.00 87.75 104 MET A O 1
ATOM 799 N N . LEU A 1 105 ? 0.683 12.843 -2.327 1.00 80.38 105 LEU A N 1
ATOM 800 C CA . LEU A 1 105 ? -0.306 12.705 -1.252 1.00 80.38 105 LEU A CA 1
ATOM 801 C C . LEU A 1 105 ? 0.262 13.020 0.142 1.00 80.38 105 LEU A C 1
ATOM 803 O O . LEU A 1 105 ? -0.503 12.982 1.108 1.00 80.38 105 LEU A O 1
ATOM 807 N N . ASP A 1 106 ? 1.570 13.264 0.235 1.00 71.62 106 ASP A N 1
ATOM 808 C CA . ASP A 1 106 ? 2.277 13.639 1.465 1.00 71.62 106 ASP A CA 1
ATOM 809 C C . ASP A 1 106 ? 1.982 15.085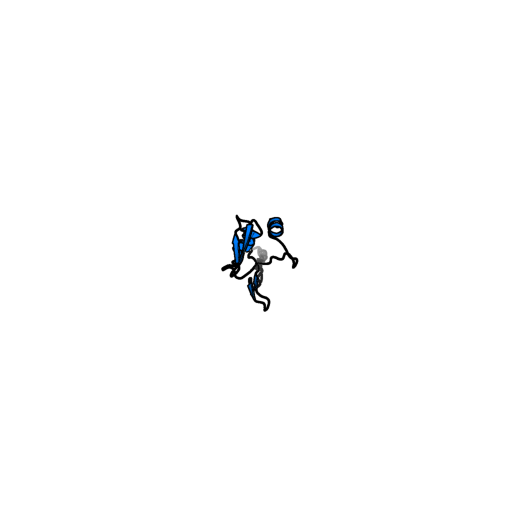 1.899 1.00 71.62 106 ASP A C 1
ATOM 811 O O . ASP A 1 106 ? 1.880 15.976 1.021 1.00 71.62 106 ASP A O 1
#

Mean predicted aligned error: 14.45 Å

Radius of gyration: 33.41 Å; Cα contacts (8 Å, |Δi|>4): 86; chains: 1; bounding box: 63×43×102 Å

Foldseek 3Di:
DDDDDDDPPPPPPPDPPPPPPPVPPPPDPPPDPDQWDQDPVGIDGHDDPVLVVVDPFLLSSVCVSCDPQWDGDPVVLDIAGHPCPDGDFDDDVNHTDDSVVRRVRD

pLDDT: mean 77.95, std 17.88, range [39.28, 94.94]

Solvent-accessible surface area (backbone atoms only — not comparable to full-atom values): 7172 Å² total; per-residue (Å²): 144,84,89,78,80,86,71,86,79,76,80,73,75,80,78,76,78,76,76,76,78,75,72,74,75,74,76,76,82,77,83,77,71,75,49,64,42,82,52,96,95,42,76,50,74,56,80,50,70,68,50,55,74,73,29,82,34,46,50,46,35,57,49,71,64,68,51,82,64,49,46,57,40,59,90,76,63,43,72,40,38,48,90,74,78,54,83,70,87,48,59,59,98,83,40,86,45,56,66,66,60,42,60,68,67,83

Organism: NCBI:txid408170

Secondary structure (DSSP, 8-state):
----------------------------------SEEEETTEEEEPPPHHHHHT-SSHHHHHHHTT-TTEEEETTTTEEEEGGG-SPPPEEETTEEE-HHHHHTT-

Sequence (106 aa):
MLWALISCAEISAQEIQKVSNDSIALQEVVVKAARVVNKEDGKLIFPSDIQKQRSFSGFSLLGKLALPHIRVDEAGRSISATDNKGEVQIRINGILANMHDVQMLD